Protein AF-A0A925LIQ3-F1 (afdb_monomer_lite)

pLDDT: mean 84.11, std 12.88, range [47.78, 97.25]

Secondary structure (DSSP, 8-state):
-EEEEEEEEEEESSTT--S---EEEEEEEPTT-SSEEEEEEETTEEEEEEEEEEEEEETTEEEEEESSTTSPPEEEEEEEEEP---TT-HHHHHHHHHT--HHHHHHHHHHHHHHHH-

Structure (mmCIF, N/CA/C/O backbone):
data_AF-A0A925LIQ3-F1
#
_entry.id   AF-A0A925LI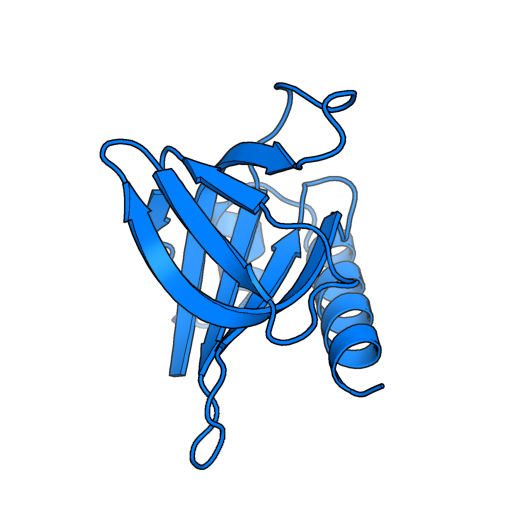Q3-F1
#
loop_
_atom_site.group_PDB
_atom_site.id
_atom_site.type_symbol
_atom_site.label_atom_id
_atom_site.label_alt_id
_atom_site.label_comp_id
_atom_site.label_asym_id
_atom_site.label_entity_id
_atom_site.label_seq_id
_atom_site.pdbx_PDB_ins_code
_atom_site.Cartn_x
_atom_site.Cartn_y
_atom_site.Cartn_z
_atom_site.occupancy
_atom_site.B_iso_or_equiv
_atom_site.auth_seq_id
_atom_site.auth_comp_id
_atom_site.auth_asym_id
_atom_site.auth_atom_id
_atom_site.pdbx_PDB_model_num
ATOM 1 N N . MET A 1 1 ? -11.845 -0.388 4.010 1.00 86.88 1 MET A N 1
ATOM 2 C CA . MET A 1 1 ? -11.709 -0.144 2.561 1.00 86.88 1 MET A CA 1
ATOM 3 C C . MET A 1 1 ? -10.240 -0.269 2.207 1.00 86.88 1 MET A C 1
ATOM 5 O O . MET A 1 1 ? -9.433 0.213 2.987 1.00 86.88 1 MET A O 1
ATOM 9 N N . ILE A 1 2 ? -9.897 -0.927 1.096 1.00 91.12 2 ILE A N 1
ATOM 10 C CA . ILE A 1 2 ? -8.516 -0.983 0.595 1.00 91.12 2 ILE A CA 1
ATOM 11 C C . ILE A 1 2 ? -8.464 -0.188 -0.706 1.00 91.12 2 ILE A C 1
ATOM 13 O O . ILE A 1 2 ? -9.222 -0.475 -1.636 1.00 91.12 2 ILE A O 1
ATOM 17 N N . THR A 1 3 ? -7.577 0.797 -0.758 1.00 92.69 3 THR A N 1
ATOM 18 C CA . THR A 1 3 ? -7.305 1.606 -1.943 1.00 92.69 3 THR A CA 1
ATOM 19 C C . THR A 1 3 ? -5.838 1.468 -2.298 1.00 92.69 3 THR A C 1
ATOM 21 O O . THR A 1 3 ? -4.975 1.511 -1.430 1.00 92.69 3 THR A O 1
ATOM 24 N N . THR A 1 4 ? -5.548 1.290 -3.580 1.00 94.38 4 THR A N 1
ATOM 25 C CA . THR A 1 4 ? -4.187 1.034 -4.047 1.00 94.38 4 THR A CA 1
ATOM 26 C C . THR A 1 4 ? -3.808 1.972 -5.169 1.00 94.38 4 THR A C 1
ATOM 28 O O . THR A 1 4 ? -4.624 2.256 -6.050 1.00 94.38 4 THR A O 1
ATOM 31 N N . TYR A 1 5 ? -2.556 2.407 -5.163 1.00 93.62 5 TYR A N 1
ATOM 32 C CA . TYR A 1 5 ? -1.997 3.300 -6.161 1.00 93.62 5 TYR A CA 1
ATOM 33 C C . TYR A 1 5 ? -0.637 2.799 -6.630 1.00 93.62 5 TYR A C 1
ATOM 35 O O . TYR A 1 5 ? 0.140 2.249 -5.852 1.00 93.62 5 TYR A O 1
ATOM 43 N N . ARG A 1 6 ? -0.324 3.057 -7.895 1.00 92.88 6 ARG A N 1
ATOM 44 C CA . ARG A 1 6 ? 1.046 3.137 -8.377 1.00 92.88 6 ARG A CA 1
ATOM 45 C C . ARG A 1 6 ? 1.544 4.549 -8.099 1.00 92.88 6 ARG A C 1
ATOM 47 O O . ARG A 1 6 ? 0.857 5.507 -8.433 1.00 92.88 6 ARG A O 1
ATOM 54 N N . SER A 1 7 ? 2.723 4.681 -7.507 1.00 89.94 7 SER A N 1
ATOM 55 C CA . SER A 1 7 ? 3.407 5.959 -7.316 1.00 89.94 7 SER A CA 1
ATOM 56 C C . SER A 1 7 ? 4.714 5.954 -8.091 1.00 89.94 7 SER A C 1
ATOM 58 O O . SER A 1 7 ? 5.524 5.044 -7.925 1.00 89.94 7 SER A O 1
ATOM 60 N N . SER A 1 8 ? 4.951 6.982 -8.899 1.00 85.81 8 SER A N 1
ATOM 61 C CA . SER A 1 8 ? 6.230 7.164 -9.604 1.00 85.81 8 SER A CA 1
ATOM 62 C C . SER A 1 8 ? 7.292 7.835 -8.730 1.00 85.81 8 SER A C 1
ATOM 64 O O . SER A 1 8 ? 8.453 7.954 -9.123 1.00 85.81 8 SER A O 1
ATOM 66 N N . TYR A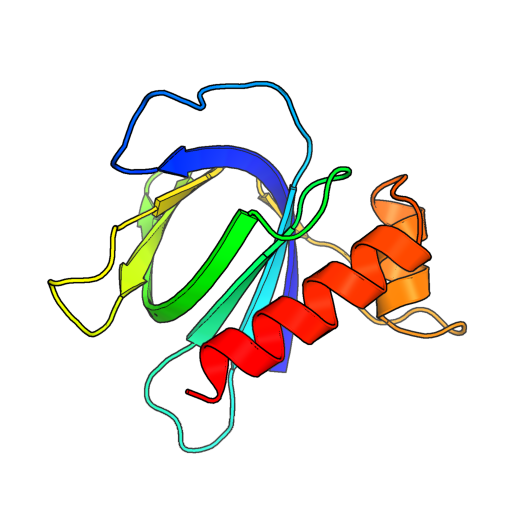 1 9 ? 6.900 8.324 -7.551 1.00 81.31 9 TYR A N 1
ATOM 67 C CA . TYR A 1 9 ? 7.781 9.060 -6.660 1.00 81.31 9 TYR A CA 1
ATOM 68 C C . TYR A 1 9 ? 7.454 8.821 -5.187 1.00 81.31 9 TYR A C 1
ATOM 70 O O . TYR A 1 9 ? 6.286 8.766 -4.798 1.00 81.31 9 TYR A O 1
ATOM 78 N N . LEU A 1 10 ? 8.503 8.762 -4.368 1.00 82.88 10 LEU A N 1
ATOM 79 C CA . LEU A 1 10 ? 8.425 8.740 -2.914 1.00 82.88 10 LEU A CA 1
ATOM 80 C C . LEU A 1 10 ? 9.426 9.758 -2.347 1.00 82.88 10 LEU A C 1
ATOM 82 O O . LEU A 1 10 ? 10.592 9.759 -2.745 1.00 82.88 10 LEU A O 1
ATOM 86 N N . LYS A 1 11 ? 8.979 10.622 -1.431 1.00 80.38 11 LYS A N 1
ATOM 87 C CA . LYS A 1 11 ? 9.832 11.511 -0.631 1.00 80.38 11 LYS A CA 1
ATOM 88 C C . LYS A 1 11 ? 9.732 11.101 0.824 1.00 80.38 11 LYS A C 1
ATOM 90 O O . LYS A 1 11 ? 8.660 11.212 1.402 1.00 80.38 11 LYS A O 1
ATOM 95 N N . LEU A 1 12 ? 10.842 10.670 1.401 1.00 75.50 12 LEU A N 1
ATOM 96 C CA . LEU A 1 12 ? 10.980 10.458 2.839 1.00 75.50 12 LEU A CA 1
ATOM 97 C C . LEU A 1 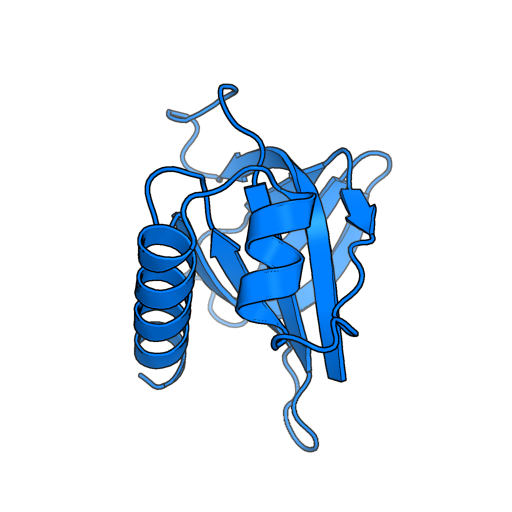12 ? 11.714 11.662 3.438 1.00 75.50 12 LEU A C 1
ATOM 99 O O . LEU A 1 12 ? 12.546 12.267 2.756 1.00 75.50 12 LEU A O 1
ATOM 103 N N . ASN A 1 13 ? 11.439 11.994 4.701 1.00 69.19 13 ASN A N 1
ATOM 104 C CA . ASN A 1 13 ? 12.163 13.060 5.408 1.00 69.19 13 ASN A CA 1
ATOM 105 C C . ASN A 1 13 ? 13.679 12.781 5.533 1.00 69.19 13 ASN A C 1
ATOM 107 O O . ASN A 1 13 ? 14.455 13.718 5.695 1.00 69.19 13 ASN A O 1
ATOM 111 N N . ASN A 1 14 ? 14.119 11.523 5.390 1.00 58.09 14 ASN A N 1
ATOM 112 C CA . ASN A 1 14 ? 15.530 11.156 5.253 1.00 58.09 14 ASN A CA 1
ATOM 113 C C . ASN A 1 14 ? 15.904 11.010 3.758 1.00 58.09 14 ASN A C 1
ATOM 115 O O . ASN A 1 14 ? 15.638 9.987 3.125 1.00 58.09 14 ASN A O 1
ATOM 119 N N . GLU A 1 15 ? 16.462 12.077 3.174 1.00 51.09 15 GLU A N 1
ATOM 120 C CA . GLU A 1 15 ? 16.513 12.337 1.723 1.00 51.09 15 GLU A CA 1
ATOM 121 C C . GLU A 1 15 ? 17.478 11.470 0.879 1.00 51.09 15 GLU A C 1
ATOM 123 O O . GLU A 1 15 ? 17.617 11.719 -0.320 1.00 51.09 15 GLU A O 1
ATOM 128 N N . MET A 1 16 ? 18.121 10.434 1.429 1.00 49.28 16 MET A N 1
ATOM 129 C CA . MET A 1 16 ? 19.116 9.643 0.679 1.00 49.28 16 MET A CA 1
ATOM 130 C C . MET A 1 16 ? 18.536 8.762 -0.445 1.00 49.28 16 MET A C 1
ATOM 132 O O . MET A 1 16 ? 19.276 8.324 -1.324 1.00 49.28 16 MET A O 1
ATOM 136 N N . ALA A 1 17 ? 17.223 8.520 -0.469 1.00 49.44 17 ALA A N 1
ATOM 137 C CA . ALA A 1 17 ? 16.557 7.688 -1.472 1.00 49.44 17 ALA A CA 1
ATOM 138 C C . ALA A 1 17 ? 15.660 8.531 -2.394 1.00 49.44 17 ALA A C 1
ATOM 140 O O . ALA A 1 17 ? 14.434 8.461 -2.323 1.00 49.44 17 ALA A O 1
ATOM 141 N N . LYS A 1 18 ? 16.245 9.355 -3.271 1.00 47.78 18 LYS A N 1
ATOM 142 C CA . LYS A 1 18 ? 15.476 10.083 -4.294 1.00 47.78 18 LYS A CA 1
ATOM 143 C C . LYS A 1 18 ? 15.666 9.466 -5.679 1.00 47.78 18 LYS A C 1
ATOM 145 O O . LYS A 1 18 ? 16.737 9.553 -6.262 1.00 47.78 18 LYS A O 1
ATOM 150 N N . ARG A 1 19 ? 14.539 8.964 -6.207 1.00 54.84 19 ARG A N 1
ATOM 151 C CA . ARG A 1 19 ? 14.258 8.561 -7.602 1.00 54.84 19 ARG A CA 1
ATOM 152 C C . ARG A 1 19 ? 14.952 7.296 -8.103 1.00 54.84 19 ARG A C 1
ATOM 154 O O . ARG A 1 19 ? 16.017 7.411 -8.687 1.00 54.84 19 ARG A O 1
ATOM 161 N N . VAL A 1 20 ? 14.280 6.138 -8.043 1.00 53.59 20 VAL A N 1
ATOM 162 C CA . VAL A 1 20 ? 14.571 5.041 -9.000 1.00 53.59 20 VAL A CA 1
ATOM 163 C C . VAL A 1 20 ? 13.368 4.130 -9.339 1.00 53.59 20 VAL A C 1
ATOM 165 O O . VAL A 1 20 ? 13.458 3.399 -10.315 1.00 53.59 20 VAL A O 1
ATOM 168 N N . GLN A 1 21 ? 12.239 4.097 -8.614 1.00 63.34 21 GLN A N 1
ATOM 169 C CA . GLN A 1 21 ? 11.299 2.964 -8.772 1.00 63.34 21 GLN A CA 1
ATOM 170 C C . GLN A 1 21 ? 9.815 3.346 -8.804 1.00 63.34 21 GLN A C 1
ATOM 172 O O . GLN A 1 21 ? 9.404 4.347 -8.228 1.00 63.34 21 GLN A O 1
ATOM 177 N N . SER A 1 22 ? 9.026 2.519 -9.497 1.00 83.81 22 SER A N 1
ATOM 178 C CA . SER A 1 22 ? 7.573 2.431 -9.324 1.00 83.81 22 SER A CA 1
ATOM 179 C C . SER A 1 22 ? 7.294 1.845 -7.939 1.00 83.81 22 SER A C 1
ATOM 181 O O . SER A 1 22 ? 7.960 0.889 -7.537 1.00 83.81 22 SER A O 1
ATOM 183 N N . PHE A 1 23 ? 6.339 2.412 -7.207 1.00 90.50 23 PHE A N 1
ATOM 184 C CA . PHE A 1 23 ? 5.919 1.936 -5.890 1.00 90.50 23 PHE A CA 1
ATOM 185 C C . PHE A 1 23 ? 4.441 1.550 -5.908 1.00 90.50 23 PHE A C 1
ATOM 187 O O . PHE A 1 23 ? 3.627 2.225 -6.533 1.00 90.50 23 PHE A O 1
ATOM 194 N N . CYS A 1 24 ? 4.080 0.512 -5.162 1.00 93.62 24 CYS A N 1
ATOM 195 C CA . CYS A 1 24 ? 2.707 0.252 -4.760 1.00 93.62 24 CYS A CA 1
ATOM 196 C C . CYS A 1 24 ? 2.440 0.957 -3.433 1.00 93.62 24 CYS A C 1
ATOM 198 O O . CYS A 1 24 ? 3.126 0.687 -2.449 1.00 93.62 24 CYS A O 1
ATOM 200 N N . VAL A 1 25 ? 1.448 1.838 -3.398 1.00 93.44 25 VAL A N 1
ATOM 201 C CA . VAL A 1 25 ? 0.927 2.427 -2.164 1.00 93.44 25 VAL A CA 1
ATOM 202 C C . VAL A 1 25 ? -0.412 1.771 -1.867 1.00 93.44 25 VAL A C 1
ATOM 204 O O . VAL A 1 25 ? -1.326 1.856 -2.685 1.00 93.44 25 VAL A O 1
ATOM 207 N N . ILE A 1 26 ? -0.529 1.120 -0.714 1.00 94.50 26 ILE A N 1
ATOM 208 C CA . ILE A 1 26 ? -1.751 0.457 -0.256 1.00 94.50 26 ILE A CA 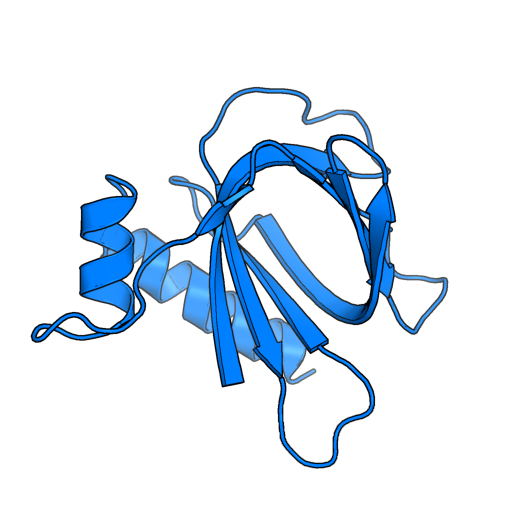1
ATOM 209 C C . ILE A 1 26 ? -2.252 1.203 0.975 1.00 94.50 26 ILE A C 1
ATOM 211 O O . ILE A 1 26 ? -1.616 1.184 2.026 1.00 94.50 26 ILE A O 1
ATOM 215 N N . GLU A 1 27 ? -3.401 1.850 0.837 1.00 92.25 27 GLU A N 1
ATOM 216 C CA . GLU A 1 27 ? -4.136 2.509 1.910 1.00 92.25 27 GLU A CA 1
ATOM 217 C C . GLU A 1 27 ? -5.238 1.566 2.405 1.00 92.25 27 GLU A C 1
ATOM 219 O O . GLU A 1 27 ? -6.107 1.150 1.635 1.00 92.25 27 GLU A O 1
ATOM 224 N N . THR A 1 28 ? -5.221 1.228 3.692 1.00 90.94 28 THR A N 1
ATOM 225 C CA . THR A 1 28 ? -6.253 0.413 4.338 1.00 90.94 28 THR A CA 1
ATOM 226 C C . THR A 1 28 ? -6.942 1.211 5.436 1.00 90.94 28 THR A C 1
ATOM 228 O O . THR A 1 28 ? -6.337 1.604 6.430 1.00 90.94 28 THR A O 1
ATOM 231 N N . GLU A 1 29 ? -8.239 1.429 5.260 1.00 88.88 29 GLU A N 1
ATOM 232 C CA . GLU A 1 29 ? -9.118 2.046 6.250 1.00 88.88 29 GLU A CA 1
ATOM 233 C C . GLU A 1 29 ? -9.926 0.962 6.966 1.00 88.88 29 GLU A C 1
ATOM 235 O O . GLU A 1 29 ? -10.731 0.254 6.344 1.00 88.88 29 GLU A O 1
ATOM 240 N N . LEU A 1 30 ? -9.736 0.825 8.276 1.00 84.81 30 LEU A N 1
ATOM 241 C CA . LEU A 1 30 ? -10.463 -0.135 9.104 1.00 84.81 30 LEU A CA 1
ATOM 242 C C . LEU A 1 30 ? -11.628 0.555 9.823 1.00 84.81 30 LEU A C 1
ATOM 244 O O . LEU A 1 30 ? -11.484 1.650 10.366 1.00 84.81 30 LEU A O 1
ATOM 248 N N . LYS A 1 31 ? -12.802 -0.092 9.846 1.00 83.81 31 LYS A N 1
ATOM 249 C CA . LYS A 1 31 ? -13.971 0.438 10.567 1.00 83.81 31 LYS A CA 1
ATOM 250 C C . LYS A 1 31 ? -13.636 0.581 12.056 1.00 83.81 31 LYS A C 1
ATOM 252 O O . LYS A 1 31 ? -13.127 -0.352 12.664 1.00 83.81 31 LYS A O 1
ATOM 257 N N . GLY A 1 32 ? -13.948 1.742 12.630 1.00 80.00 32 GLY A N 1
ATOM 258 C CA . GLY A 1 32 ? -13.714 2.036 14.048 1.00 80.00 32 GLY A CA 1
ATOM 259 C C . GLY A 1 32 ? -12.314 2.563 14.382 1.00 80.00 32 GLY A C 1
ATOM 260 O O . GLY A 1 32 ? -12.087 2.958 15.523 1.00 80.00 32 GLY A O 1
ATOM 261 N N . GLN A 1 33 ? -11.389 2.635 13.417 1.00 80.94 33 GLN A N 1
ATOM 262 C CA . GLN A 1 33 ? -10.075 3.251 13.620 1.00 80.94 33 GLN A CA 1
ATOM 263 C C . GLN A 1 33 ? -10.060 4.707 13.138 1.00 80.94 33 GLN A C 1
ATOM 265 O O . GLN A 1 33 ? -10.677 5.054 12.136 1.00 80.94 33 GLN A O 1
ATOM 270 N N . LYS A 1 34 ? -9.337 5.570 13.866 1.00 83.00 34 LYS A N 1
ATOM 271 C CA . LYS A 1 34 ? -9.154 6.999 13.533 1.00 83.00 34 LYS A CA 1
ATOM 272 C C . LYS A 1 34 ? -7.945 7.257 12.619 1.00 83.00 34 LYS A C 1
ATOM 274 O O . LYS A 1 34 ? -7.473 8.389 12.546 1.00 83.00 34 LYS A O 1
ATOM 279 N N . PHE A 1 35 ? -7.397 6.214 12.002 1.00 85.75 35 PHE A N 1
ATOM 280 C CA . PHE A 1 35 ? -6.210 6.292 11.157 1.00 85.75 35 PHE A CA 1
ATOM 281 C C . PHE A 1 35 ? -6.337 5.364 9.949 1.00 85.75 35 PHE A C 1
ATOM 283 O O . PHE A 1 35 ? -7.039 4.354 9.994 1.00 85.75 35 PHE A O 1
ATOM 290 N N . THR A 1 36 ? -5.607 5.705 8.894 1.00 88.38 36 THR A N 1
ATOM 291 C CA . THR A 1 36 ? -5.408 4.883 7.703 1.00 88.38 36 THR A CA 1
ATOM 292 C C . THR A 1 36 ? -4.068 4.176 7.828 1.00 88.38 36 THR A C 1
ATOM 294 O O . THR A 1 36 ? -3.044 4.794 8.120 1.00 88.38 36 THR A O 1
ATOM 297 N N . GLN A 1 37 ? -4.057 2.867 7.619 1.00 89.69 37 GLN A N 1
ATOM 298 C CA . GLN A 1 37 ? -2.823 2.105 7.486 1.00 89.69 37 GLN A CA 1
ATOM 299 C C . GLN A 1 37 ? -2.269 2.304 6.083 1.00 89.69 37 GLN A C 1
ATOM 301 O O . GLN A 1 37 ? -3.008 2.178 5.108 1.00 89.69 37 GLN A O 1
ATOM 306 N N . VAL A 1 38 ? -0.980 2.606 5.975 1.00 91.31 38 VAL A N 1
ATOM 307 C CA . VAL A 1 38 ? -0.331 2.831 4.687 1.00 91.31 38 VAL A CA 1
ATOM 308 C C . VAL A 1 38 ? 0.878 1.925 4.562 1.00 91.31 38 VAL A C 1
ATOM 310 O O . VAL A 1 38 ? 1.769 1.944 5.412 1.00 91.31 38 VAL A O 1
ATOM 313 N N . LEU A 1 39 ? 0.896 1.142 3.487 1.00 93.06 39 LEU A N 1
ATOM 314 C CA . LEU A 1 39 ? 2.032 0.332 3.071 1.00 93.06 39 LEU A CA 1
ATOM 315 C C . LEU A 1 39 ? 2.596 0.897 1.772 1.00 93.06 39 LEU A C 1
ATOM 317 O O . LEU A 1 39 ? 1.843 1.196 0.845 1.00 93.06 39 LEU A O 1
ATOM 321 N N . VAL A 1 40 ? 3.917 1.003 1.692 1.00 91.75 40 VAL A N 1
ATOM 322 C CA . VAL A 1 40 ? 4.637 1.348 0.467 1.00 91.75 40 VAL A CA 1
ATOM 323 C C . VAL A 1 40 ? 5.566 0.199 0.124 1.00 91.75 40 VAL A C 1
ATOM 325 O O . VAL A 1 40 ? 6.440 -0.163 0.911 1.00 91.75 40 VAL A O 1
ATOM 328 N N . ILE A 1 41 ? 5.375 -0.376 -1.057 1.00 93.62 41 ILE A N 1
ATOM 329 C CA . ILE A 1 41 ? 6.100 -1.552 -1.536 1.00 93.62 41 ILE A CA 1
ATOM 330 C C . ILE A 1 41 ? 6.786 -1.197 -2.854 1.00 93.62 41 ILE A C 1
ATOM 332 O O . ILE A 1 41 ? 6.187 -0.583 -3.734 1.00 93.62 41 ILE A O 1
ATOM 336 N N . SER A 1 42 ? 8.046 -1.588 -2.999 1.00 92.12 42 SER A N 1
ATOM 337 C CA . SER A 1 42 ? 8.806 -1.494 -4.249 1.00 92.12 42 SER A CA 1
ATOM 338 C C . SER A 1 42 ? 8.981 -2.877 -4.875 1.00 92.12 42 SER A C 1
ATOM 340 O O . SER A 1 42 ? 8.703 -3.895 -4.240 1.00 92.12 42 SER A O 1
ATOM 342 N N . SER A 1 43 ? 9.555 -2.937 -6.077 1.00 91.12 43 SER A N 1
ATOM 343 C CA . SER A 1 43 ? 9.945 -4.208 -6.700 1.00 91.12 43 SER A CA 1
ATOM 344 C C . SER A 1 43 ? 11.023 -4.980 -5.919 1.00 91.12 43 SER A C 1
ATOM 346 O O . SER A 1 43 ? 11.331 -6.113 -6.274 1.00 91.12 43 SER A O 1
ATOM 348 N N . LYS A 1 44 ? 11.625 -4.370 -4.888 1.00 90.56 44 LYS A N 1
ATOM 349 C CA . LYS A 1 44 ? 12.638 -4.984 -4.017 1.00 90.56 44 LYS A CA 1
ATOM 350 C C . LYS A 1 44 ? 12.089 -5.424 -2.656 1.00 90.56 44 LYS A C 1
ATOM 352 O O . LYS A 1 44 ? 12.818 -6.063 -1.907 1.00 90.56 44 LYS A O 1
ATOM 357 N N . GLY A 1 45 ? 10.842 -5.083 -2.330 1.00 91.06 45 GLY A N 1
ATOM 358 C CA . GLY A 1 45 ? 10.223 -5.404 -1.045 1.00 91.06 45 GLY A CA 1
ATOM 359 C C . GLY A 1 45 ? 9.602 -4.196 -0.345 1.00 91.06 45 GLY A C 1
ATOM 360 O O . GLY A 1 45 ? 9.348 -3.156 -0.968 1.00 91.06 45 GLY A O 1
ATOM 361 N N . LEU A 1 46 ? 9.336 -4.355 0.954 1.00 91.44 46 LEU A N 1
ATOM 362 C CA . LEU A 1 46 ? 8.700 -3.343 1.793 1.00 91.44 46 LEU A CA 1
ATOM 363 C C . LEU A 1 46 ? 9.609 -2.117 1.942 1.00 91.44 46 LEU A C 1
ATOM 365 O O . LEU A 1 46 ? 10.777 -2.234 2.298 1.00 91.44 46 LEU A O 1
ATOM 369 N N . VAL A 1 47 ? 9.055 -0.936 1.678 1.00 88.69 47 VAL A N 1
ATOM 370 C CA . VAL A 1 47 ? 9.745 0.352 1.843 1.00 88.69 47 VAL A CA 1
ATOM 371 C C . VAL A 1 47 ? 9.285 1.045 3.117 1.00 88.69 47 VAL A C 1
ATOM 373 O O . VAL A 1 47 ? 10.097 1.619 3.835 1.00 88.69 47 VAL A O 1
ATOM 376 N N . LEU A 1 48 ? 7.980 1.012 3.390 1.00 87.81 48 LEU A N 1
ATOM 377 C CA . LEU A 1 48 ? 7.387 1.704 4.527 1.00 87.81 48 LEU A CA 1
ATOM 378 C C . LEU A 1 48 ? 6.088 1.026 4.960 1.00 87.81 48 LEU A C 1
ATOM 380 O O . LEU A 1 48 ? 5.299 0.598 4.119 1.00 87.81 48 LEU A O 1
ATOM 384 N N . ALA A 1 49 ? 5.848 0.990 6.267 1.00 90.25 49 ALA A N 1
ATOM 385 C CA . ALA A 1 49 ? 4.584 0.588 6.870 1.00 90.25 49 ALA A CA 1
ATOM 386 C C . ALA A 1 49 ? 4.278 1.527 8.041 1.00 90.25 49 ALA A C 1
ATOM 388 O O . ALA A 1 49 ? 5.090 1.635 8.958 1.00 90.25 49 ALA A O 1
ATOM 389 N N . MET A 1 50 ? 3.146 2.238 8.010 1.00 88.31 50 MET A N 1
ATOM 390 C CA . MET A 1 50 ? 2.803 3.198 9.070 1.00 88.31 50 MET A CA 1
ATOM 391 C C . MET A 1 50 ? 1.301 3.464 9.244 1.00 88.31 50 MET A C 1
ATOM 393 O O . MET A 1 50 ? 0.488 3.186 8.361 1.00 88.31 50 MET A O 1
ATOM 397 N N . LYS A 1 51 ? 0.941 4.048 10.395 1.00 88.12 51 LYS A N 1
ATOM 398 C CA . LYS A 1 51 ? -0.420 4.486 10.750 1.00 88.12 51 LYS A CA 1
ATOM 399 C C . LYS A 1 51 ? -0.526 6.006 10.559 1.00 88.12 51 LYS A C 1
ATOM 401 O O . LYS A 1 51 ? 0.082 6.760 11.314 1.00 88.12 51 LYS A O 1
ATOM 406 N N . ALA A 1 52 ? -1.297 6.464 9.573 1.00 84.25 52 ALA A N 1
ATOM 407 C CA . ALA A 1 52 ? -1.459 7.881 9.234 1.00 84.25 52 ALA A CA 1
ATOM 408 C C . ALA A 1 52 ? -2.813 8.431 9.712 1.00 84.25 52 ALA A C 1
ATOM 410 O O . ALA A 1 52 ? -3.854 7.829 9.456 1.00 84.25 52 ALA A O 1
ATOM 411 N N . LYS A 1 53 ? -2.822 9.587 10.392 1.00 79.00 53 LYS A N 1
ATOM 412 C CA . LYS A 1 53 ? -4.070 10.210 10.887 1.00 79.00 53 LYS A CA 1
ATOM 413 C C . LYS A 1 53 ? -4.855 10.900 9.772 1.00 79.00 53 LYS A C 1
ATOM 415 O O . LYS A 1 53 ? -6.081 10.891 9.771 1.00 79.00 53 LYS A O 1
ATOM 420 N N . SER A 1 54 ? -4.137 11.538 8.855 1.00 71.19 54 SER A N 1
ATOM 421 C CA . SER A 1 54 ? -4.712 12.307 7.758 1.00 71.19 54 SER A CA 1
ATOM 422 C C . SER A 1 54 ? -3.797 12.256 6.547 1.00 71.19 54 SER A C 1
ATOM 424 O O . SER A 1 54 ? -2.576 12.353 6.676 1.00 71.19 54 SER A O 1
ATOM 426 N N . VAL A 1 55 ? -4.409 12.142 5.373 1.00 72.06 55 VAL A N 1
ATOM 427 C CA . VAL A 1 55 ? -3.729 12.258 4.087 1.00 72.06 55 VAL A CA 1
ATOM 428 C C . VAL A 1 55 ? -4.075 13.626 3.517 1.00 72.06 55 VAL A C 1
ATOM 430 O O . VAL A 1 55 ? -5.213 13.861 3.111 1.00 72.06 55 VAL A O 1
ATOM 433 N N . THR A 1 56 ? -3.107 14.538 3.501 1.00 69.25 56 THR A N 1
ATOM 434 C CA . THR A 1 56 ? -3.308 15.881 2.945 1.00 69.25 56 THR A CA 1
ATOM 435 C C . THR A 1 56 ? -2.728 15.909 1.539 1.00 69.25 56 THR A C 1
ATOM 437 O O . THR A 1 56 ? -1.535 15.675 1.338 1.00 69.25 56 THR A O 1
ATOM 440 N N . ALA A 1 57 ? -3.567 16.170 0.539 1.00 65.94 57 ALA A N 1
ATOM 441 C CA . ALA A 1 57 ? -3.103 16.351 -0.828 1.00 65.94 57 ALA A CA 1
ATOM 442 C C . ALA A 1 57 ? -2.496 17.753 -0.983 1.00 65.94 57 ALA A C 1
ATOM 444 O O . ALA A 1 57 ? -3.184 18.760 -0.838 1.00 65.94 57 ALA A O 1
ATOM 445 N N . ILE A 1 58 ? -1.210 17.815 -1.307 1.00 62.81 58 ILE A N 1
ATOM 446 C CA . ILE A 1 58 ? -0.540 19.021 -1.798 1.00 62.81 58 ILE A CA 1
ATOM 447 C C . ILE A 1 58 ? -0.498 18.891 -3.325 1.00 62.81 58 ILE A C 1
ATOM 449 O O . ILE A 1 58 ? -0.389 17.781 -3.843 1.00 62.81 58 ILE A O 1
ATOM 453 N N . LYS A 1 59 ? -0.604 19.983 -4.092 1.00 65.19 59 LYS A N 1
ATOM 454 C CA . LYS A 1 59 ? -0.506 19.915 -5.565 1.00 65.19 59 LYS A CA 1
ATOM 455 C C . LYS A 1 59 ? 0.739 19.103 -5.978 1.00 65.19 59 LYS A C 1
ATOM 457 O O . LYS A 1 59 ? 1.863 19.531 -5.737 1.00 65.19 59 LYS A O 1
ATOM 462 N N . GLY A 1 60 ? 0.518 17.926 -6.572 1.00 66.69 60 GLY A N 1
ATOM 463 C CA . GLY A 1 60 ? 1.563 16.992 -7.012 1.00 66.69 60 GLY A CA 1
ATOM 464 C C . GLY A 1 60 ? 1.907 15.830 -6.062 1.00 66.69 60 GLY A C 1
ATOM 465 O O . GLY A 1 60 ? 2.525 14.873 -6.528 1.00 66.69 60 GLY A O 1
ATOM 466 N N . TYR A 1 61 ? 1.483 15.847 -4.789 1.00 76.62 61 TYR A N 1
ATOM 467 C CA . TYR A 1 61 ? 1.810 14.813 -3.790 1.00 76.62 61 TYR A CA 1
ATOM 468 C C . TYR A 1 61 ? 0.670 14.537 -2.796 1.00 76.62 61 TYR A C 1
ATOM 470 O O . TYR A 1 61 ? -0.014 15.450 -2.343 1.00 76.62 61 TYR A O 1
ATOM 478 N N . ARG A 1 62 ? 0.523 13.285 -2.355 1.00 84.38 62 ARG A N 1
ATOM 479 C CA . ARG A 1 62 ? -0.140 12.972 -1.079 1.00 84.38 62 ARG A CA 1
ATOM 480 C C . ARG A 1 62 ? 0.895 13.006 0.031 1.00 84.38 62 ARG A C 1
ATOM 482 O O . ARG A 1 62 ? 1.871 12.266 -0.056 1.00 84.38 62 ARG A O 1
ATOM 489 N N . SER A 1 63 ? 0.680 13.857 1.030 1.00 82.25 63 SER A N 1
ATOM 490 C CA . SER A 1 63 ? 1.467 13.891 2.262 1.00 82.25 63 SER A CA 1
ATOM 491 C C . SER A 1 63 ? 0.818 12.993 3.307 1.00 82.25 63 SER A C 1
ATOM 493 O O . SER A 1 63 ? -0.390 13.088 3.541 1.00 82.25 63 SER A O 1
ATOM 495 N N . TYR A 1 64 ? 1.625 12.150 3.939 1.00 83.81 64 TYR A N 1
ATOM 496 C CA . TYR A 1 64 ? 1.215 11.240 4.997 1.00 83.81 64 TYR A CA 1
ATOM 497 C C . TYR A 1 64 ? 1.902 11.656 6.297 1.00 83.81 64 TYR A C 1
ATOM 499 O O . TYR A 1 64 ? 3.130 11.587 6.402 1.00 83.81 64 TYR A O 1
ATOM 507 N N . SER A 1 65 ? 1.097 12.063 7.281 1.00 80.75 65 SER A N 1
ATOM 508 C CA . SER A 1 65 ? 1.576 12.407 8.623 1.00 80.75 65 SER A CA 1
ATOM 509 C C . SER A 1 65 ? 1.105 11.344 9.633 1.00 80.75 65 SER A C 1
ATOM 511 O O . SER A 1 65 ? -0.110 11.125 9.784 1.00 80.75 65 SER A O 1
ATOM 513 N N . PRO A 1 66 ? 2.038 10.637 10.296 1.00 73.50 66 PRO A N 1
ATOM 514 C CA . PRO A 1 66 ? 1.710 9.640 11.308 1.00 73.50 66 PRO A CA 1
ATOM 515 C C . PRO A 1 66 ? 1.100 10.255 12.571 1.00 73.50 66 PRO A C 1
ATOM 517 O O . PRO A 1 66 ? 1.158 11.461 12.798 1.00 73.50 66 PRO A O 1
ATOM 520 N N . LEU A 1 67 ? 0.493 9.405 13.405 1.00 68.06 67 LEU A N 1
ATOM 521 C CA . LEU A 1 67 ? -0.092 9.812 14.690 1.00 68.06 67 LEU A CA 1
ATOM 522 C C . LEU A 1 67 ? 0.949 10.187 15.753 1.00 68.06 67 LEU A C 1
ATOM 524 O O . LEU A 1 67 ? 0.636 10.975 16.644 1.00 68.06 67 LEU A O 1
ATOM 528 N N . THR A 1 68 ? 2.146 9.607 15.690 1.00 65.25 68 THR A N 1
ATOM 529 C CA . THR A 1 68 ? 3.219 9.851 16.655 1.00 65.25 68 THR A CA 1
ATOM 530 C C . THR A 1 68 ? 4.319 10.680 16.003 1.00 65.25 68 THR A C 1
ATOM 532 O O . THR A 1 68 ? 4.757 10.385 14.894 1.00 65.25 68 THR A O 1
ATOM 535 N N . ALA A 1 69 ? 4.778 11.722 16.703 1.00 56.69 69 ALA A N 1
ATOM 536 C CA . ALA A 1 69 ? 5.831 12.625 16.227 1.00 56.69 69 ALA A CA 1
ATOM 537 C C . ALA A 1 69 ? 7.194 11.928 16.022 1.00 56.69 69 ALA A C 1
ATOM 539 O O . ALA A 1 69 ? 8.087 12.481 15.390 1.00 56.69 69 ALA A O 1
ATOM 540 N N . GLU A 1 70 ? 7.348 10.712 16.547 1.00 58.50 70 GLU A N 1
ATOM 541 C CA . GLU A 1 70 ? 8.542 9.873 16.412 1.00 58.50 70 GLU A CA 1
ATOM 542 C C . GLU A 1 70 ? 8.600 9.119 15.071 1.00 58.50 70 GLU A C 1
ATOM 544 O O . GLU A 1 70 ? 9.642 8.577 14.708 1.00 58.50 70 GLU A O 1
ATOM 549 N N . GLN A 1 71 ? 7.499 9.082 14.312 1.00 56.53 71 GLN A N 1
ATOM 550 C CA . GLN A 1 71 ? 7.448 8.456 12.993 1.00 56.53 71 GLN A CA 1
ATOM 551 C C . GLN A 1 71 ? 7.652 9.506 11.890 1.00 56.53 71 GLN A C 1
ATOM 553 O O . GLN A 1 71 ? 7.088 10.596 11.923 1.00 56.53 71 GLN A O 1
ATOM 558 N N . GLN A 1 72 ? 8.487 9.175 10.903 1.00 62.91 72 GLN A N 1
ATOM 559 C CA . GLN A 1 72 ? 8.833 10.065 9.791 1.00 62.91 72 GLN A CA 1
ATOM 560 C C . GLN A 1 72 ? 7.612 10.369 8.914 1.00 62.91 72 GLN A C 1
ATOM 562 O O . GLN A 1 72 ? 6.804 9.485 8.634 1.00 62.91 72 GLN A O 1
ATOM 567 N N . GLU A 1 73 ? 7.504 11.605 8.429 1.00 75.38 73 GLU A N 1
ATOM 568 C CA . GLU A 1 73 ? 6.547 11.945 7.376 1.00 75.38 73 GLU A CA 1
ATOM 569 C C . GLU A 1 73 ? 7.072 11.486 6.015 1.00 75.38 73 GLU A C 1
ATOM 571 O O . GLU A 1 73 ? 8.286 11.444 5.763 1.00 75.38 73 GLU A O 1
ATOM 576 N N . PHE A 1 74 ? 6.141 11.169 5.116 1.00 80.88 74 PHE A N 1
ATOM 577 C CA . PHE A 1 74 ? 6.484 10.888 3.731 1.00 80.88 74 PHE A CA 1
ATOM 578 C C . PHE A 1 74 ? 5.449 11.428 2.751 1.00 80.88 74 PHE A C 1
ATOM 580 O O . PHE A 1 74 ? 4.289 11.659 3.090 1.00 80.88 74 PHE A O 1
ATOM 587 N N . GLY A 1 75 ? 5.882 11.609 1.506 1.00 85.31 75 GLY A N 1
ATOM 588 C CA . GLY A 1 75 ? 5.038 12.001 0.389 1.00 85.31 75 GLY A CA 1
ATOM 589 C C . GLY A 1 75 ? 5.108 11.004 -0.762 1.00 85.31 75 GLY A C 1
ATOM 590 O O . GLY A 1 75 ? 6.185 10.505 -1.084 1.00 85.31 75 GLY A O 1
ATOM 591 N N . ALA A 1 76 ? 3.977 10.754 -1.423 1.00 86.94 76 ALA A N 1
ATOM 592 C CA . ALA A 1 76 ? 3.904 9.961 -2.652 1.00 86.94 76 ALA A CA 1
ATOM 593 C C . ALA A 1 76 ? 3.304 10.794 -3.795 1.00 86.94 76 ALA A C 1
ATOM 595 O O . ALA A 1 76 ? 2.326 11.514 -3.588 1.00 86.94 76 ALA A O 1
ATOM 596 N N . GLY A 1 77 ? 3.897 10.736 -4.989 1.00 85.75 77 GLY A N 1
ATOM 597 C CA . GLY A 1 77 ? 3.533 11.582 -6.132 1.00 85.75 77 GLY A CA 1
ATOM 598 C C . GLY A 1 77 ? 3.408 10.805 -7.438 1.00 85.75 77 GLY A C 1
ATOM 599 O O . GLY A 1 77 ? 4.007 9.744 -7.604 1.00 85.75 77 GLY A O 1
ATOM 600 N N . GLY A 1 78 ? 2.632 11.348 -8.379 1.00 84.38 78 GLY A N 1
ATOM 601 C CA . GLY A 1 78 ? 2.286 10.634 -9.614 1.00 84.38 78 GLY A CA 1
ATOM 602 C C . GLY A 1 78 ? 1.420 9.406 -9.331 1.00 84.38 78 GLY A C 1
ATOM 603 O O . GLY A 1 78 ? 1.730 8.318 -9.803 1.00 84.38 78 GLY A O 1
ATOM 604 N N . LEU A 1 79 ? 0.390 9.580 -8.495 1.00 87.81 79 LEU A N 1
ATOM 605 C CA . LEU A 1 79 ? -0.477 8.494 -8.055 1.00 87.81 79 LEU A CA 1
ATOM 606 C C . LEU A 1 79 ? -1.494 8.124 -9.131 1.00 87.81 79 LEU A C 1
ATOM 608 O O . LEU A 1 79 ? -2.422 8.880 -9.414 1.00 87.81 79 LEU A O 1
ATOM 612 N N . GLU A 1 80 ? -1.340 6.926 -9.672 1.00 91.00 80 GLU A N 1
ATOM 613 C CA . GLU A 1 80 ? -2.290 6.289 -10.574 1.00 91.00 80 GLU A CA 1
ATOM 614 C C . GLU A 1 80 ? -3.045 5.207 -9.800 1.00 91.00 80 GLU A C 1
ATOM 616 O O . GLU A 1 80 ? -2.440 4.368 -9.133 1.00 91.00 80 GLU A O 1
ATOM 621 N N . ARG A 1 81 ? -4.379 5.231 -9.833 1.00 93.12 81 ARG A N 1
ATOM 622 C CA . ARG A 1 81 ? -5.189 4.258 -9.090 1.00 93.12 81 ARG A CA 1
ATOM 623 C C . ARG A 1 81 ? -5.054 2.869 -9.717 1.00 93.12 81 ARG A C 1
ATOM 625 O O . ARG A 1 81 ? -5.230 2.721 -10.919 1.00 93.12 81 ARG A O 1
ATOM 632 N N . LEU A 1 82 ? -4.823 1.858 -8.884 1.00 94.88 82 LEU A N 1
ATOM 633 C CA . LEU A 1 82 ? -4.799 0.450 -9.283 1.00 94.88 82 LEU A CA 1
ATOM 634 C C . LEU A 1 82 ? -6.122 -0.233 -8.934 1.00 94.88 82 LEU A C 1
ATOM 636 O O . LEU A 1 82 ? -6.781 0.126 -7.952 1.00 94.88 82 LEU A O 1
ATOM 640 N N . SER A 1 83 ? -6.495 -1.241 -9.720 1.00 94.62 83 SER A N 1
ATOM 641 C CA . SER A 1 83 ? -7.630 -2.104 -9.399 1.00 94.62 83 SER A CA 1
ATOM 642 C C . SER A 1 83 ? -7.230 -3.139 -8.350 1.00 94.62 83 SER A C 1
ATOM 644 O O . SER A 1 83 ? -6.228 -3.832 -8.506 1.00 94.62 83 SER A O 1
ATOM 646 N N . THR A 1 84 ? -8.053 -3.289 -7.313 1.00 93.75 84 THR A N 1
ATOM 647 C CA . THR A 1 84 ? -7.953 -4.370 -6.317 1.00 93.75 84 THR A CA 1
ATOM 648 C C . THR A 1 84 ? -8.861 -5.559 -6.638 1.00 93.75 84 THR A C 1
ATOM 650 O O . THR A 1 84 ? -8.907 -6.524 -5.878 1.00 93.75 84 THR A O 1
ATOM 653 N N . LYS A 1 85 ? -9.611 -5.493 -7.745 1.00 93.38 85 LYS A N 1
ATOM 654 C CA . LYS A 1 85 ? -10.590 -6.504 -8.158 1.00 93.38 85 LYS A CA 1
ATOM 655 C C . LYS A 1 85 ? -10.030 -7.330 -9.316 1.00 93.38 85 LYS A C 1
ATOM 657 O O . LYS A 1 85 ? -10.413 -7.110 -10.461 1.00 93.38 85 LYS A O 1
ATOM 662 N N . ASP A 1 86 ? -9.113 -8.245 -9.016 1.00 94.88 86 ASP A N 1
ATOM 663 C CA . ASP A 1 86 ? -8.626 -9.249 -9.971 1.00 94.88 86 ASP A CA 1
ATOM 664 C C . ASP A 1 86 ? -9.173 -10.638 -9.595 1.00 94.88 86 ASP A C 1
ATOM 666 O O . ASP A 1 86 ? -9.169 -10.978 -8.407 1.00 94.88 86 ASP A O 1
ATOM 670 N N . PRO A 1 87 ? -9.638 -11.450 -10.564 1.00 93.69 87 PRO A N 1
ATOM 671 C CA . PRO A 1 87 ? -10.169 -12.790 -10.298 1.00 93.69 87 PRO A CA 1
ATOM 672 C C . PRO A 1 87 ? -9.179 -13.743 -9.617 1.00 93.69 87 PRO A C 1
ATOM 674 O O . PRO A 1 87 ? -9.599 -14.665 -8.927 1.00 93.69 87 PRO A O 1
ATOM 677 N N . SER A 1 88 ? -7.877 -13.529 -9.816 1.00 92.94 88 SER A N 1
ATOM 678 C CA . SER A 1 88 ? -6.807 -14.383 -9.281 1.00 92.94 88 SER A CA 1
ATOM 679 C C . SER A 1 88 ? -6.456 -14.057 -7.827 1.00 92.94 88 SER A C 1
ATOM 681 O O . SER A 1 88 ? -5.663 -14.774 -7.232 1.00 92.94 88 SER A O 1
ATOM 683 N N . GLY A 1 89 ? -7.009 -12.973 -7.276 1.00 94.12 89 GLY A N 1
ATOM 684 C CA . GLY A 1 89 ? -6.633 -12.429 -5.976 1.00 94.12 89 GLY A CA 1
ATOM 685 C C . GLY A 1 89 ? -6.075 -11.010 -6.080 1.00 94.12 89 GLY A C 1
ATOM 686 O O . GLY A 1 89 ? -5.549 -10.580 -7.109 1.00 94.12 89 GLY A O 1
ATOM 687 N N . MET A 1 90 ? -6.229 -10.240 -4.998 1.00 95.31 90 MET A N 1
ATOM 688 C CA . MET A 1 90 ? -5.833 -8.830 -4.969 1.00 95.31 90 MET A CA 1
ATOM 689 C C . MET A 1 90 ? -4.330 -8.660 -5.224 1.00 95.31 90 MET A C 1
ATOM 691 O O . MET A 1 90 ? -3.942 -7.816 -6.026 1.00 95.31 90 MET A O 1
ATOM 695 N N . LEU A 1 91 ? -3.480 -9.440 -4.550 1.00 96.00 91 LEU A N 1
ATOM 696 C CA . LEU A 1 91 ? -2.025 -9.279 -4.623 1.00 96.00 91 LEU A CA 1
ATOM 697 C C . LEU A 1 91 ? -1.479 -9.709 -5.992 1.00 96.00 91 LEU A C 1
ATOM 699 O O . LEU A 1 91 ? -0.612 -9.038 -6.545 1.00 96.00 91 LEU A O 1
ATOM 703 N N . GLU A 1 92 ? -2.042 -10.762 -6.577 1.00 96.44 92 GLU A N 1
ATOM 704 C CA . GLU A 1 92 ? -1.758 -11.257 -7.924 1.00 96.44 92 GLU A CA 1
ATOM 705 C C . GLU A 1 92 ? -2.113 -10.199 -8.975 1.00 96.44 92 GLU A C 1
ATOM 707 O O . GLU A 1 92 ? -1.311 -9.892 -9.860 1.00 96.44 92 GLU A O 1
ATOM 712 N N . GLY A 1 93 ? -3.297 -9.592 -8.851 1.00 96.38 93 GLY A N 1
ATOM 713 C CA . GLY A 1 93 ? -3.736 -8.503 -9.720 1.00 96.38 93 GLY A CA 1
ATOM 714 C C . GLY A 1 93 ? -2.856 -7.260 -9.617 1.00 96.38 93 GLY A C 1
ATOM 715 O O . GLY A 1 93 ? -2.542 -6.626 -10.629 1.00 96.38 93 GLY A O 1
ATOM 716 N N . LEU A 1 94 ? -2.430 -6.903 -8.403 1.00 96.12 94 LEU A N 1
ATOM 717 C CA . LEU A 1 94 ? -1.519 -5.780 -8.180 1.00 96.12 94 LEU A CA 1
ATOM 718 C C . LEU A 1 94 ? -0.131 -6.066 -8.759 1.00 96.12 94 LEU A C 1
ATOM 720 O O . LEU A 1 94 ? 0.412 -5.211 -9.456 1.00 96.12 94 LEU A O 1
ATOM 724 N N . ALA A 1 95 ? 0.414 -7.267 -8.543 1.00 95.81 95 ALA A N 1
ATOM 725 C CA . ALA A 1 95 ? 1.708 -7.677 -9.085 1.00 95.81 95 ALA A CA 1
ATOM 726 C C . ALA A 1 95 ? 1.735 -7.576 -10.619 1.00 95.81 95 ALA A C 1
ATOM 728 O O . ALA A 1 95 ? 2.648 -6.962 -11.172 1.00 95.81 95 ALA A O 1
ATOM 729 N N . LYS A 1 96 ? 0.684 -8.061 -11.300 1.00 95.31 96 LYS A N 1
ATOM 730 C CA . LYS A 1 96 ? 0.525 -7.936 -12.761 1.00 95.31 96 LYS A CA 1
ATOM 731 C C . LYS A 1 96 ? 0.468 -6.481 -13.218 1.00 95.31 96 LYS A C 1
ATOM 733 O O . LYS A 1 96 ? 1.211 -6.094 -14.114 1.00 95.31 96 LYS A O 1
ATOM 738 N N . GLN A 1 97 ? -0.386 -5.666 -12.594 1.00 94.44 97 GLN A N 1
ATOM 739 C CA . GLN A 1 97 ? -0.518 -4.250 -12.954 1.00 94.44 97 GLN A CA 1
ATOM 740 C C . GLN A 1 97 ? 0.788 -3.481 -12.731 1.00 94.44 97 GLN A C 1
ATOM 742 O O . GLN A 1 97 ? 1.078 -2.547 -13.468 1.00 94.44 97 GLN A O 1
ATOM 747 N N . LEU A 1 98 ? 1.586 -3.839 -11.727 1.00 92.88 98 LEU A N 1
ATOM 748 C CA . LEU A 1 98 ? 2.838 -3.156 -11.397 1.00 92.88 98 LEU A CA 1
ATOM 749 C C . LEU A 1 98 ? 4.062 -3.701 -12.142 1.00 92.88 98 LEU A C 1
ATOM 751 O O . LEU A 1 98 ? 5.085 -3.018 -12.171 1.00 92.88 98 LEU A O 1
ATOM 755 N N . GLY A 1 99 ? 3.971 -4.902 -12.720 1.00 93.25 99 GLY A N 1
ATOM 756 C CA . GLY A 1 99 ? 5.127 -5.631 -13.243 1.00 93.25 99 GLY A CA 1
ATOM 757 C C . GLY A 1 99 ? 6.087 -6.086 -12.139 1.00 93.25 99 GLY A C 1
ATOM 758 O O . GLY A 1 99 ? 7.296 -6.122 -12.353 1.00 93.25 99 GLY A O 1
ATOM 759 N N . PHE A 1 100 ? 5.574 -6.359 -10.936 1.00 93.44 100 PHE A N 1
ATOM 760 C CA . PHE A 1 100 ? 6.371 -6.858 -9.813 1.00 93.44 100 PHE A CA 1
ATOM 761 C C . PHE A 1 100 ? 6.324 -8.383 -9.762 1.00 93.44 100 PHE A C 1
ATOM 763 O O . PHE A 1 100 ? 5.338 -8.997 -10.169 1.00 93.44 100 PHE A O 1
ATOM 770 N N . ASP A 1 101 ? 7.365 -8.987 -9.190 1.00 95.50 101 ASP A N 1
ATOM 771 C CA . ASP A 1 101 ? 7.297 -10.386 -8.784 1.00 95.50 101 ASP A CA 1
ATOM 772 C C . ASP A 1 101 ? 6.256 -10.552 -7.665 1.00 95.50 101 ASP A C 1
ATOM 774 O O . ASP A 1 101 ? 6.269 -9.825 -6.665 1.00 95.50 101 ASP A O 1
ATOM 778 N N . TYR A 1 102 ? 5.344 -11.509 -7.842 1.00 96.06 102 TYR A N 1
ATOM 779 C CA . TYR A 1 102 ? 4.269 -11.764 -6.886 1.00 96.06 102 TYR A CA 1
ATOM 780 C C . TYR A 1 102 ? 4.804 -12.160 -5.508 1.00 96.06 102 TYR A C 1
ATOM 782 O O . TYR A 1 102 ? 4.307 -11.661 -4.500 1.00 96.06 102 TYR A O 1
ATOM 790 N N . SER A 1 103 ? 5.833 -13.007 -5.451 1.00 96.69 103 SER A N 1
ATOM 791 C CA . SER A 1 103 ? 6.385 -13.510 -4.190 1.00 96.69 103 SER A CA 1
ATOM 792 C C . SER A 1 103 ? 7.007 -12.375 -3.380 1.00 96.69 103 SER A C 1
ATOM 794 O O . SER A 1 103 ? 6.809 -12.295 -2.167 1.00 96.69 103 SER A O 1
ATOM 796 N N . VAL A 1 104 ? 7.705 -11.451 -4.051 1.00 93.94 104 VAL A N 1
ATOM 797 C CA . VAL A 1 104 ? 8.255 -10.240 -3.420 1.00 93.94 104 VAL A CA 1
ATOM 798 C C . VAL A 1 104 ? 7.138 -9.346 -2.882 1.00 93.94 104 VAL A C 1
ATOM 800 O O . VAL A 1 10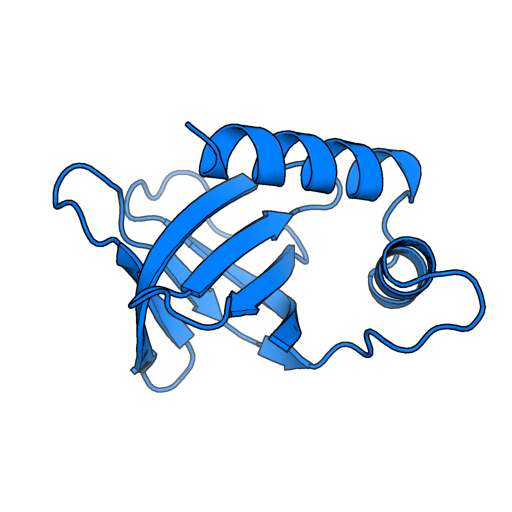4 ? 7.208 -8.901 -1.735 1.00 93.94 104 VAL A O 1
ATOM 803 N N . LEU A 1 105 ? 6.093 -9.104 -3.681 1.00 95.56 105 LEU A N 1
ATOM 804 C CA . LEU A 1 105 ? 4.966 -8.262 -3.276 1.00 95.56 105 LEU A CA 1
ATOM 805 C C . LEU A 1 105 ? 4.190 -8.877 -2.102 1.00 95.56 105 LEU A C 1
ATOM 807 O O . LEU A 1 105 ? 3.886 -8.172 -1.141 1.00 95.56 105 LEU A O 1
ATOM 811 N N . ALA A 1 106 ? 3.906 -10.179 -2.145 1.00 96.69 106 ALA A N 1
ATOM 812 C CA . ALA A 1 106 ? 3.176 -10.887 -1.099 1.00 96.69 106 ALA A CA 1
ATOM 813 C C . ALA A 1 106 ? 3.954 -10.919 0.222 1.00 96.69 106 ALA A C 1
ATOM 815 O O . ALA A 1 106 ? 3.388 -10.635 1.280 1.00 96.69 106 ALA A O 1
ATOM 816 N N . LYS A 1 107 ? 5.266 -11.183 0.160 1.00 97.25 107 LYS A N 1
ATOM 817 C CA . LYS A 1 107 ? 6.142 -11.141 1.335 1.00 97.25 107 LYS A CA 1
ATOM 818 C C . LYS A 1 107 ? 6.164 -9.746 1.962 1.00 97.25 107 LYS A C 1
ATOM 820 O O . LYS A 1 107 ? 5.905 -9.614 3.154 1.00 97.25 107 LYS A O 1
ATOM 825 N N . ALA A 1 108 ? 6.396 -8.710 1.154 1.00 95.69 108 ALA A N 1
ATOM 826 C CA . ALA A 1 108 ? 6.426 -7.323 1.614 1.00 95.69 108 ALA A CA 1
ATOM 827 C C . ALA A 1 108 ? 5.088 -6.873 2.215 1.00 95.69 108 ALA A C 1
ATOM 829 O O . ALA A 1 108 ? 5.059 -6.144 3.205 1.00 95.69 108 ALA A O 1
ATOM 830 N N . PHE A 1 109 ? 3.973 -7.318 1.632 1.00 95.75 109 PHE A N 1
ATOM 831 C CA . PHE A 1 109 ? 2.645 -7.057 2.171 1.00 95.75 109 PHE A CA 1
ATOM 832 C C . PHE A 1 109 ? 2.466 -7.690 3.557 1.00 95.75 109 PHE A C 1
ATOM 834 O O . PHE A 1 109 ? 2.053 -7.001 4.488 1.00 95.75 109 PHE A O 1
ATOM 841 N N . GLY A 1 110 ? 2.835 -8.966 3.720 1.00 95.50 110 GLY A N 1
ATOM 842 C CA . GLY A 1 110 ? 2.792 -9.659 5.011 1.00 95.50 110 GLY A CA 1
ATOM 843 C C . GLY A 1 110 ? 3.681 -9.005 6.075 1.00 95.50 110 GLY A C 1
ATOM 844 O O . GLY A 1 110 ? 3.213 -8.736 7.181 1.00 95.50 110 GLY A O 1
ATOM 845 N N . GLU A 1 111 ? 4.929 -8.677 5.727 1.00 95.44 111 GLU A N 1
ATOM 846 C CA . GLU A 1 111 ? 5.858 -7.930 6.592 1.00 95.44 111 GLU A CA 1
ATOM 847 C C . GLU A 1 111 ? 5.260 -6.579 7.019 1.00 95.44 111 GLU A C 1
ATOM 849 O O . GLU A 1 111 ? 5.294 -6.214 8.194 1.00 95.44 111 GLU A O 1
ATOM 854 N N . GLY A 1 112 ? 4.641 -5.858 6.082 1.00 93.19 112 GLY A N 1
ATOM 855 C CA . GLY A 1 112 ? 3.989 -4.581 6.353 1.00 93.19 112 GLY A CA 1
ATOM 856 C C . GLY A 1 112 ? 2.825 -4.698 7.338 1.00 93.19 112 GLY A C 1
ATOM 857 O O . GLY A 1 112 ? 2.712 -3.883 8.253 1.00 93.19 112 GLY A O 1
ATOM 858 N N . LEU A 1 113 ? 1.978 -5.722 7.190 1.00 92.75 113 LEU A N 1
ATOM 859 C CA . LEU A 1 113 ? 0.874 -5.974 8.119 1.00 92.75 113 LEU A CA 1
ATOM 860 C C . LEU A 1 113 ? 1.370 -6.308 9.531 1.00 92.75 113 LEU A C 1
ATOM 862 O O . LEU A 1 113 ? 0.804 -5.808 10.504 1.00 92.75 113 LEU A O 1
ATOM 866 N N . LEU A 1 114 ? 2.438 -7.103 9.651 1.00 92.88 114 LEU A N 1
ATOM 867 C CA . LEU A 1 114 ? 3.046 -7.423 10.945 1.00 92.88 114 LEU A CA 1
ATOM 868 C C . LEU A 1 114 ? 3.598 -6.166 11.628 1.00 92.88 114 LEU A C 1
ATOM 870 O O . LEU A 1 114 ? 3.278 -5.929 12.793 1.00 92.88 114 LEU A O 1
ATOM 874 N N . ASN A 1 115 ? 4.315 -5.309 10.896 1.00 88.44 115 ASN A N 1
ATOM 875 C CA . ASN A 1 115 ? 4.839 -4.044 11.427 1.00 88.44 115 ASN A CA 1
ATOM 876 C C . ASN A 1 115 ? 3.732 -3.09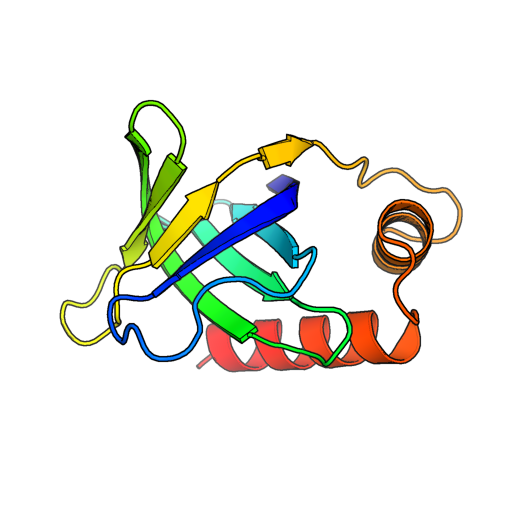2 11.906 1.00 88.44 115 ASN A C 1
ATOM 878 O O . ASN A 1 115 ? 3.934 -2.319 12.835 1.00 88.44 115 ASN A O 1
ATOM 882 N N . LEU A 1 116 ? 2.554 -3.135 11.278 1.00 85.88 116 LEU A N 1
ATOM 883 C CA . LEU A 1 116 ? 1.397 -2.330 11.680 1.00 85.88 116 LEU A CA 1
ATOM 884 C C . LEU A 1 116 ? 0.631 -2.909 12.874 1.00 85.88 116 LEU A C 1
ATOM 886 O O . LEU A 1 116 ? -0.147 -2.182 13.501 1.00 85.88 116 LEU A O 1
ATOM 890 N N . SER A 1 117 ? 0.785 -4.204 13.146 1.00 81.56 117 SER A N 1
ATOM 891 C CA . SER A 1 117 ? 0.115 -4.888 14.258 1.00 81.56 117 SER A CA 1
ATOM 892 C C . SER A 1 117 ? 0.805 -4.676 15.607 1.00 81.56 117 SER A C 1
ATOM 894 O O . SER A 1 117 ? 0.146 -4.799 16.639 1.00 81.56 117 SER A O 1
ATOM 896 N N . GLN A 1 118 ? 2.093 -4.323 15.578 1.00 65.31 118 GLN A N 1
ATOM 897 C CA . GLN A 1 118 ? 2.878 -3.889 16.734 1.00 65.31 118 GLN A CA 1
ATOM 898 C C . GLN A 1 118 ? 2.525 -2.438 17.123 1.00 65.31 118 GLN A C 1
ATOM 900 O O . GLN A 1 118 ? 2.684 -2.125 18.320 1.00 65.31 118 GLN A O 1
#

Sequence (118 aa):
MITTYRSSYLKLNNEMAKRVQSFCVIETELKGQKFTQVLVISSKGLVLAMKAKSVTAIKGYRSYSPLTAEQQEFGAGGLERLSTKDPSGMLEGLAKQLGFDYSVLAKAFGEGLLNLSQ

Foldseek 3Di:
DKWKWWFQFKDWPVHPDGDDFTWIWIWDDDPPDQWIWIWIATLQATDDTATFNDFDDDVFWTWGDGPDPPDIIMITGPIDTADCDDPVGRLVRVCVVRVHDSVRSVRRVVVNVVVHVD

Radius of gyration: 13.47 Å; chains: 1; bounding box: 33×34×30 Å